Protein AF-A0A1B9QYM3-F1 (afdb_monomer_lite)

Structure (mmCIF, N/CA/C/O backbone):
data_AF-A0A1B9QYM3-F1
#
_entry.id   AF-A0A1B9QYM3-F1
#
loop_
_atom_site.group_PDB
_atom_site.id
_atom_site.type_symbol
_atom_site.label_atom_id
_atom_site.label_alt_id
_atom_site.label_comp_id
_atom_site.label_asym_id
_atom_site.label_entity_id
_atom_site.label_seq_id
_atom_site.pdbx_PDB_ins_code
_atom_site.Cartn_x
_atom_site.Cartn_y
_atom_site.Cartn_z
_atom_site.occupancy
_atom_site.B_iso_or_equiv
_atom_site.auth_seq_id
_atom_site.auth_comp_id
_atom_site.auth_asym_id
_atom_site.auth_atom_id
_atom_site.pdbx_PDB_model_num
ATOM 1 N N . ASN A 1 1 ? 9.997 -17.378 -24.697 1.00 56.56 1 ASN A N 1
ATOM 2 C CA . ASN A 1 1 ? 10.234 -16.380 -23.632 1.00 56.56 1 ASN A CA 1
ATOM 3 C C . ASN A 1 1 ? 8.993 -15.537 -23.417 1.00 56.56 1 ASN A C 1
ATOM 5 O O . ASN A 1 1 ? 8.704 -14.674 -24.238 1.00 56.56 1 ASN A O 1
ATOM 9 N N . SER A 1 2 ? 8.240 -15.803 -22.351 1.00 78.25 2 SER A N 1
ATOM 10 C CA . SER A 1 2 ? 7.175 -14.915 -21.879 1.00 78.25 2 SER A CA 1
ATOM 11 C C . SER A 1 2 ? 7.815 -13.698 -21.211 1.00 78.25 2 SER A C 1
ATOM 13 O O . SER A 1 2 ? 8.564 -13.845 -20.248 1.00 78.25 2 SER A O 1
ATOM 15 N N . LYS A 1 3 ? 7.577 -12.499 -21.748 1.00 87.38 3 LYS A N 1
ATOM 16 C CA . LYS A 1 3 ? 8.017 -11.253 -21.106 1.00 87.38 3 LYS A CA 1
ATOM 17 C C . LYS A 1 3 ? 7.201 -11.049 -19.829 1.00 87.38 3 LYS A C 1
ATOM 19 O O . LYS A 1 3 ? 5.976 -11.088 -19.892 1.00 87.38 3 LYS A O 1
ATOM 24 N N . VAL A 1 4 ? 7.877 -10.826 -18.707 1.00 90.12 4 VAL A N 1
ATOM 25 C CA . VAL A 1 4 ? 7.250 -10.484 -17.423 1.00 90.12 4 VAL A CA 1
ATOM 26 C C . VAL A 1 4 ? 7.340 -8.973 -17.244 1.00 90.12 4 VAL A C 1
ATOM 28 O O . VAL A 1 4 ? 8.385 -8.381 -17.512 1.00 90.12 4 VAL A O 1
ATOM 31 N N . PHE A 1 5 ? 6.233 -8.350 -16.852 1.00 91.94 5 PHE A N 1
ATOM 32 C CA . PHE A 1 5 ? 6.196 -6.938 -16.489 1.00 91.94 5 PHE A CA 1
ATOM 33 C C . PHE A 1 5 ? 6.431 -6.797 -14.982 1.00 91.94 5 PHE A C 1
ATOM 35 O O . PHE A 1 5 ? 5.821 -7.527 -14.204 1.00 91.94 5 PHE A O 1
ATOM 42 N N . THR A 1 6 ? 7.277 -5.847 -14.584 1.00 91.44 6 THR A N 1
ATOM 43 C CA . THR A 1 6 ? 7.573 -5.539 -13.178 1.00 91.44 6 THR A CA 1
ATOM 44 C C . THR A 1 6 ? 7.253 -4.071 -12.928 1.00 91.44 6 THR A C 1
ATOM 46 O O . THR A 1 6 ? 7.836 -3.205 -13.581 1.00 91.44 6 THR A O 1
ATOM 49 N N . SER A 1 7 ? 6.325 -3.789 -12.012 1.00 91.69 7 SER A N 1
ATOM 50 C CA . SER A 1 7 ? 5.982 -2.426 -11.595 1.00 91.69 7 SER A CA 1
ATOM 51 C C . SER A 1 7 ? 6.864 -1.949 -10.439 1.00 91.69 7 SER A C 1
ATOM 53 O O . SER A 1 7 ? 7.540 -2.743 -9.783 1.00 91.69 7 SER A O 1
ATOM 55 N N . ASP A 1 8 ? 6.794 -0.650 -10.145 1.00 91.00 8 ASP A N 1
ATOM 56 C CA . ASP A 1 8 ? 7.190 -0.147 -8.831 1.00 91.00 8 ASP A CA 1
ATOM 57 C C . ASP A 1 8 ? 6.222 -0.678 -7.742 1.00 91.00 8 ASP A C 1
ATOM 59 O O . ASP A 1 8 ? 5.078 -1.033 -8.055 1.00 91.00 8 ASP A O 1
ATOM 63 N N . PRO A 1 9 ? 6.663 -0.779 -6.477 1.00 91.56 9 PRO A N 1
ATOM 64 C CA . PRO A 1 9 ? 5.798 -1.101 -5.348 1.00 91.56 9 PRO A CA 1
ATOM 65 C C . PRO A 1 9 ? 4.942 0.101 -4.921 1.00 91.56 9 PRO A C 1
ATOM 67 O O . PRO A 1 9 ? 5.372 1.255 -4.991 1.00 91.56 9 PRO A O 1
ATOM 70 N N . TYR A 1 10 ? 3.738 -0.193 -4.432 1.00 92.69 10 TYR A N 1
ATOM 71 C CA . TYR A 1 10 ? 2.742 0.786 -3.997 1.00 92.69 10 TYR A CA 1
ATOM 72 C C . TYR A 1 10 ? 2.247 0.449 -2.592 1.00 92.69 10 TYR A C 1
ATOM 74 O O . TYR A 1 10 ? 2.157 -0.723 -2.228 1.00 92.69 10 TYR A O 1
ATOM 82 N N . ILE A 1 11 ? 1.913 1.483 -1.827 1.00 92.19 11 ILE A N 1
ATOM 83 C CA . ILE A 1 11 ? 1.251 1.388 -0.529 1.00 92.19 11 ILE A CA 1
ATOM 84 C C . ILE A 1 11 ? -0.237 1.642 -0.755 1.00 92.19 11 ILE A C 1
ATOM 86 O O . ILE A 1 11 ? -0.597 2.614 -1.415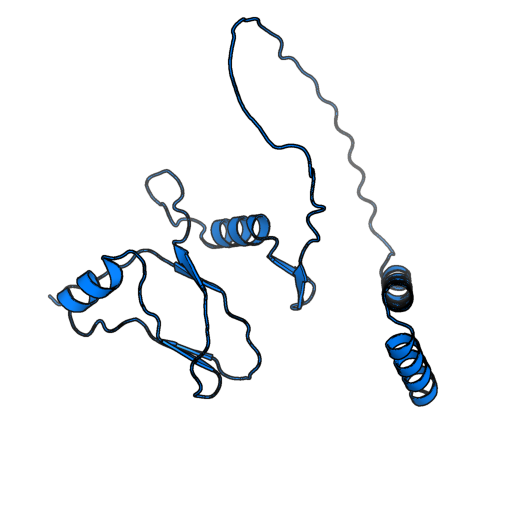 1.00 92.19 11 ILE A O 1
ATOM 90 N N . LEU A 1 12 ? -1.088 0.769 -0.218 1.00 93.00 12 LEU A N 1
ATOM 91 C CA . LEU A 1 12 ? -2.542 0.913 -0.248 1.00 93.00 12 LEU A CA 1
ATOM 92 C C . LEU A 1 12 ? -3.027 1.219 1.166 1.00 93.00 12 LEU A C 1
ATOM 94 O O . LEU A 1 12 ? -2.814 0.412 2.069 1.00 93.00 12 LEU A O 1
ATOM 98 N N . ASN A 1 13 ? -3.685 2.361 1.352 1.00 90.44 13 ASN A N 1
ATOM 99 C CA . ASN A 1 13 ? -4.320 2.711 2.617 1.00 90.44 13 ASN A CA 1
ATOM 100 C C . ASN A 1 13 ? -5.830 2.503 2.472 1.00 90.44 13 ASN A C 1
ATOM 102 O O . ASN A 1 13 ? -6.476 3.109 1.615 1.00 90.44 13 ASN A O 1
ATOM 106 N N . LEU A 1 14 ? -6.395 1.648 3.314 1.00 90.88 14 LEU A N 1
ATOM 107 C CA . LEU A 1 14 ? -7.826 1.375 3.358 1.00 90.88 14 LEU A CA 1
ATOM 108 C C . LEU A 1 14 ? -8.267 1.149 4.803 1.00 90.88 14 LEU A C 1
ATOM 110 O O . LEU A 1 14 ? -7.460 0.786 5.659 1.00 90.88 14 LEU A O 1
ATOM 114 N N . VAL A 1 15 ? -9.552 1.355 5.065 1.00 86.50 15 VAL A N 1
ATOM 115 C CA . VAL A 1 15 ? -10.156 1.047 6.363 1.00 86.50 15 VAL A CA 1
ATOM 116 C C . VAL A 1 15 ? -10.798 -0.326 6.265 1.00 86.50 15 VAL A C 1
ATOM 118 O O . VAL A 1 15 ? -11.693 -0.529 5.449 1.00 86.50 15 VAL A O 1
ATOM 121 N N . VAL A 1 16 ? -10.329 -1.256 7.095 1.00 86.44 16 VAL A N 1
ATOM 122 C CA . VAL A 1 16 ? -10.860 -2.619 7.168 1.00 86.44 16 VAL A CA 1
ATOM 123 C C . VAL A 1 16 ? -11.979 -2.662 8.196 1.00 86.44 16 VAL A C 1
ATOM 125 O O . VAL A 1 16 ? -11.763 -2.309 9.353 1.00 86.44 16 VAL A O 1
ATOM 128 N N . SER A 1 17 ? -13.168 -3.092 7.785 1.00 86.00 17 SER A N 1
ATOM 129 C CA . SER A 1 17 ? -14.332 -3.228 8.677 1.00 86.00 17 SER A CA 1
ATOM 130 C C . SER A 1 17 ? -14.925 -4.637 8.723 1.00 86.00 17 SER A C 1
ATOM 132 O O . SER A 1 17 ? -15.878 -4.870 9.462 1.00 86.00 17 SER A O 1
ATOM 134 N N . GLY A 1 18 ? -14.377 -5.553 7.931 1.00 85.50 18 GLY A N 1
ATOM 135 C CA . GLY A 1 18 ? -14.914 -6.886 7.682 1.00 85.50 18 GLY A CA 1
ATOM 136 C C . GLY A 1 18 ? -13.869 -7.965 7.892 1.00 85.50 18 GLY A C 1
ATOM 137 O O . GLY A 1 18 ? -12.801 -7.708 8.450 1.00 85.50 18 GLY A O 1
ATOM 138 N N . GLU A 1 19 ? -14.186 -9.176 7.451 1.00 88.69 19 GLU A N 1
ATOM 139 C CA . GLU A 1 19 ? -13.367 -10.354 7.743 1.00 88.69 19 GLU A CA 1
ATOM 140 C C . GLU A 1 19 ? -12.400 -10.673 6.604 1.00 88.69 19 GLU A C 1
ATOM 142 O O . GLU A 1 19 ? -11.230 -10.970 6.853 1.00 88.69 19 GLU A O 1
ATOM 147 N N . GLU A 1 20 ? -12.859 -10.582 5.354 1.00 93.38 20 GLU A N 1
ATOM 148 C CA . GLU A 1 20 ? -12.072 -10.982 4.193 1.00 93.38 20 GLU A CA 1
ATOM 149 C C . GLU A 1 20 ? -11.787 -9.799 3.269 1.00 93.38 20 GLU A C 1
ATOM 151 O O . GLU A 1 20 ? -12.698 -9.139 2.770 1.00 93.38 20 GLU A O 1
ATOM 156 N N . ILE A 1 21 ? -10.504 -9.575 2.970 1.00 94.19 21 ILE A N 1
ATOM 157 C CA . ILE A 1 21 ? -10.064 -8.612 1.959 1.00 94.19 21 ILE A CA 1
ATOM 158 C C . ILE A 1 21 ? -9.448 -9.360 0.787 1.00 94.19 21 ILE A C 1
ATOM 160 O O . ILE A 1 21 ? -8.470 -10.091 0.931 1.00 94.19 21 ILE A O 1
ATOM 164 N N . ASN A 1 22 ? -9.974 -9.085 -0.400 1.00 94.62 22 ASN A N 1
ATOM 165 C CA . ASN A 1 22 ? -9.443 -9.557 -1.666 1.00 94.62 22 ASN A CA 1
ATOM 166 C C . ASN A 1 22 ? -8.801 -8.389 -2.423 1.00 94.62 22 ASN A C 1
ATOM 168 O O . ASN A 1 22 ? -9.459 -7.397 -2.744 1.00 94.62 22 ASN A O 1
ATOM 172 N N . ILE A 1 23 ? -7.509 -8.526 -2.728 1.00 94.88 23 ILE A N 1
ATOM 173 C CA . ILE A 1 23 ? -6.722 -7.535 -3.467 1.00 94.88 23 ILE A CA 1
ATOM 174 C C . ILE A 1 23 ? -6.324 -8.141 -4.807 1.00 94.88 23 ILE A C 1
ATOM 176 O O . ILE A 1 23 ? -5.575 -9.115 -4.866 1.00 94.88 23 ILE A O 1
ATOM 180 N N . ASN A 1 24 ? -6.799 -7.541 -5.895 1.00 93.12 24 ASN A N 1
ATOM 181 C CA . ASN A 1 24 ? -6.460 -7.949 -7.251 1.00 93.12 24 ASN A CA 1
ATOM 182 C C . ASN A 1 24 ? -5.703 -6.845 -7.990 1.00 93.12 24 ASN A C 1
ATOM 184 O O . ASN A 1 24 ? -6.001 -5.653 -7.867 1.00 93.12 24 ASN A O 1
ATOM 188 N N . HIS A 1 25 ? -4.740 -7.264 -8.811 1.00 90.88 25 HIS A N 1
ATOM 189 C CA . HIS A 1 25 ? -3.978 -6.360 -9.662 1.00 90.88 25 HIS A CA 1
ATOM 190 C C . HIS A 1 25 ? -4.881 -5.665 -10.710 1.00 90.88 25 HIS A C 1
ATOM 192 O O . HIS A 1 25 ? -5.925 -6.210 -11.101 1.00 90.88 25 HIS A O 1
ATOM 198 N N . PRO A 1 26 ? -4.478 -4.487 -11.225 1.00 92.25 26 PRO A N 1
ATOM 199 C CA . PRO A 1 26 ? -5.141 -3.852 -12.363 1.00 92.25 26 PRO A CA 1
ATOM 200 C C . PRO A 1 26 ? -5.172 -4.772 -13.586 1.00 92.25 26 PRO A C 1
ATOM 202 O O . PRO A 1 26 ? -4.377 -5.702 -13.695 1.00 92.25 26 PRO A O 1
ATOM 205 N N . VAL A 1 27 ? -6.053 -4.513 -14.554 1.00 90.50 27 VAL A N 1
ATOM 206 C CA . VAL A 1 27 ? -6.142 -5.346 -15.767 1.00 90.50 27 VAL A CA 1
ATOM 207 C C . VAL A 1 27 ? -4.784 -5.400 -16.487 1.00 90.50 27 VAL A C 1
ATOM 209 O O . VAL A 1 27 ? -4.318 -4.400 -17.023 1.00 90.50 27 VAL A O 1
ATOM 212 N N . ALA A 1 28 ? -4.159 -6.580 -16.470 1.00 91.31 28 ALA A N 1
ATOM 213 C CA . ALA A 1 28 ? -2.796 -6.814 -16.942 1.00 91.31 28 ALA A CA 1
ATOM 214 C C . ALA A 1 28 ? -2.676 -8.206 -17.593 1.00 91.31 28 ALA A C 1
ATOM 216 O O . ALA A 1 28 ? -1.849 -9.026 -17.201 1.00 91.31 28 ALA A O 1
ATOM 217 N N . ARG A 1 29 ? -3.538 -8.515 -18.572 1.00 90.62 29 ARG A N 1
ATOM 218 C CA . ARG A 1 29 ? -3.566 -9.834 -19.244 1.00 90.62 29 ARG A CA 1
ATOM 219 C C . ARG A 1 29 ? -2.454 -9.989 -20.279 1.00 90.62 29 ARG A C 1
ATOM 221 O O . ARG A 1 29 ? -2.197 -11.086 -20.768 1.00 90.62 29 ARG A O 1
ATOM 228 N N . SER A 1 30 ? -1.804 -8.885 -20.632 1.00 92.50 30 SER A N 1
ATOM 229 C CA . SER A 1 30 ? -0.646 -8.842 -21.515 1.00 92.50 30 SER A CA 1
ATOM 230 C C . SER A 1 30 ? 0.374 -7.828 -21.008 1.00 92.50 30 SER A C 1
ATOM 232 O O . SER A 1 30 ? 0.051 -6.938 -20.222 1.00 92.50 30 SER A O 1
ATOM 234 N N . PHE A 1 31 ? 1.605 -7.918 -21.513 1.00 92.25 31 PHE A N 1
ATOM 235 C CA . PHE A 1 31 ? 2.653 -6.943 -21.208 1.00 92.25 31 PHE A CA 1
ATOM 236 C C . PHE A 1 31 ? 2.236 -5.507 -21.568 1.00 92.25 31 PHE A C 1
ATOM 238 O O . PHE A 1 31 ? 2.493 -4.588 -20.801 1.00 92.25 31 PHE A O 1
ATOM 245 N N . GLN A 1 32 ? 1.560 -5.313 -22.708 1.00 92.88 32 GLN A N 1
ATOM 246 C CA . GLN A 1 32 ? 1.099 -3.989 -23.145 1.00 92.88 32 GLN A CA 1
ATOM 247 C C . GLN A 1 32 ? -0.019 -3.438 -22.252 1.00 92.88 32 GLN A C 1
ATOM 249 O O . GLN A 1 32 ? -0.056 -2.239 -21.987 1.00 92.88 32 GLN A O 1
ATOM 254 N N . GLU A 1 33 ? -0.924 -4.302 -21.780 1.00 93.38 33 GLU A N 1
ATOM 255 C CA . GLU A 1 33 ? -1.956 -3.901 -20.818 1.00 93.38 33 GLU A CA 1
ATOM 256 C C . GLU A 1 33 ? -1.346 -3.526 -19.472 1.00 93.38 33 GLU A C 1
ATOM 258 O O . GLU A 1 33 ? -1.702 -2.485 -18.928 1.00 93.38 33 GLU A O 1
ATOM 263 N N . ALA A 1 34 ? -0.394 -4.321 -18.978 1.00 93.44 34 ALA A N 1
ATOM 264 C CA . ALA A 1 34 ? 0.334 -4.009 -17.757 1.00 93.44 34 ALA A CA 1
ATOM 265 C C . ALA A 1 34 ? 1.054 -2.659 -17.895 1.00 93.44 34 ALA A C 1
ATOM 267 O O . ALA A 1 34 ? 0.828 -1.748 -17.106 1.00 93.44 34 ALA A O 1
ATOM 268 N N . GLU A 1 35 ? 1.825 -2.465 -18.965 1.00 93.69 35 GLU A N 1
ATOM 269 C CA . GLU A 1 35 ? 2.509 -1.197 -19.211 1.00 93.69 35 GLU A CA 1
ATOM 270 C C . GLU A 1 35 ? 1.528 -0.018 -19.224 1.00 93.69 35 GLU A C 1
ATOM 272 O O . GLU A 1 35 ? 1.780 0.996 -18.581 1.00 93.69 35 GLU A O 1
ATOM 277 N N . LYS A 1 36 ? 0.372 -0.158 -19.886 1.00 93.75 36 LYS A N 1
ATOM 278 C CA . LYS A 1 36 ? -0.667 0.878 -19.901 1.00 93.75 36 LYS A CA 1
ATOM 279 C C . LYS A 1 36 ? -1.259 1.134 -18.511 1.00 93.75 36 LYS A C 1
ATOM 281 O O . LYS A 1 36 ? -1.470 2.295 -18.171 1.00 93.75 36 LYS A O 1
ATOM 286 N N . ALA A 1 37 ? -1.529 0.087 -17.733 1.00 93.69 37 ALA A N 1
ATOM 287 C CA . ALA A 1 37 ? -2.141 0.187 -16.410 1.00 93.69 37 ALA A CA 1
ATOM 288 C C . ALA A 1 37 ? -1.236 0.887 -15.386 1.00 93.69 37 ALA A C 1
ATOM 290 O O . ALA A 1 37 ? -1.738 1.582 -14.510 1.00 93.69 37 ALA A O 1
ATOM 291 N N . PHE A 1 38 ? 0.084 0.733 -15.513 1.00 94.31 38 PHE A N 1
ATOM 292 C CA . PHE A 1 38 ? 1.059 1.333 -14.599 1.00 94.31 38 PHE A CA 1
ATOM 293 C C . PHE A 1 38 ? 1.687 2.633 -15.136 1.00 94.31 38 PHE A C 1
ATOM 295 O O . PHE A 1 38 ? 2.337 3.351 -14.380 1.00 94.31 38 PHE A O 1
ATOM 302 N N . ARG A 1 39 ? 1.472 2.989 -16.414 1.00 91.06 39 ARG A N 1
ATOM 303 C CA . ARG A 1 39 ? 2.055 4.189 -17.051 1.00 91.06 39 ARG A CA 1
ATOM 304 C C . ARG A 1 39 ? 1.663 5.502 -16.374 1.00 91.06 39 ARG A C 1
ATOM 306 O O . ARG A 1 39 ? 2.473 6.423 -16.366 1.00 91.06 39 ARG A O 1
ATOM 313 N N . SER A 1 40 ? 0.441 5.611 -15.851 1.00 87.00 40 SER A N 1
ATOM 314 C CA . SER A 1 40 ? -0.030 6.828 -15.172 1.00 87.00 40 SER A CA 1
ATOM 315 C C . SER A 1 40 ? 0.600 7.030 -13.792 1.00 87.00 40 SER A C 1
ATOM 317 O O . SER A 1 40 ? 0.452 8.104 -13.225 1.00 87.00 40 SER A O 1
ATOM 319 N N . GLY A 1 41 ? 1.265 6.013 -13.232 1.00 87.06 41 GLY A N 1
ATOM 320 C CA . GLY A 1 41 ? 1.661 6.007 -11.823 1.00 87.06 41 GLY A CA 1
ATOM 321 C C . GLY A 1 41 ? 0.491 5.771 -10.863 1.00 87.06 41 GLY A C 1
ATOM 322 O O . GLY A 1 41 ? 0.719 5.665 -9.663 1.00 87.06 41 GLY A O 1
ATOM 323 N N . GLU A 1 42 ? -0.732 5.619 -11.383 1.00 90.25 42 GLU A N 1
ATOM 324 C CA . GLU A 1 42 ? -1.954 5.413 -10.607 1.00 90.25 42 GLU A CA 1
ATOM 325 C C . GLU A 1 42 ? -2.663 4.100 -10.995 1.00 90.25 42 GLU A C 1
ATOM 327 O O . GLU A 1 42 ? -3.742 4.124 -11.601 1.00 90.25 42 GLU A O 1
ATOM 332 N N . PRO A 1 43 ? -2.055 2.931 -10.710 1.00 93.94 43 PRO A N 1
ATOM 333 C CA . PRO A 1 43 ? -2.665 1.642 -11.021 1.00 93.94 43 PRO A CA 1
ATOM 334 C C . PRO A 1 43 ? -4.028 1.478 -10.344 1.00 93.94 43 PRO A C 1
ATOM 336 O O . PRO A 1 43 ? -4.166 1.699 -9.152 1.00 93.94 43 PRO A O 1
ATOM 339 N N . GLN A 1 44 ? -5.034 1.045 -11.102 1.00 93.19 44 GLN A N 1
ATOM 340 C CA . GLN A 1 44 ? -6.386 0.833 -10.580 1.00 93.19 44 GLN A CA 1
ATOM 341 C C . GLN A 1 44 ? -6.511 -0.572 -9.987 1.00 93.19 44 GLN A C 1
ATOM 343 O O . GLN A 1 44 ? -6.866 -1.529 -10.685 1.00 93.19 44 GLN A O 1
ATOM 348 N N . TRP A 1 45 ? -6.165 -0.705 -8.710 1.00 94.56 45 TRP A N 1
ATOM 349 C CA . TRP A 1 45 ? -6.343 -1.938 -7.954 1.00 94.56 45 TRP A CA 1
ATOM 350 C C . TRP A 1 45 ? -7.824 -2.242 -7.743 1.00 94.56 45 TRP A C 1
ATOM 352 O O . TRP A 1 45 ? -8.652 -1.341 -7.598 1.00 94.56 45 TRP A O 1
ATOM 362 N N . LYS A 1 46 ? -8.151 -3.534 -7.726 1.00 93.56 46 LYS A N 1
ATOM 363 C CA . LYS A 1 46 ? -9.502 -4.024 -7.455 1.00 93.56 46 LYS A CA 1
ATOM 364 C C . LYS A 1 46 ? -9.531 -4.579 -6.042 1.00 93.56 46 LYS A C 1
ATOM 366 O O . LYS A 1 46 ? -9.022 -5.678 -5.812 1.00 93.56 46 LYS A O 1
ATOM 371 N N . LEU A 1 47 ? -10.064 -3.786 -5.121 1.00 94.06 47 LEU A N 1
ATOM 372 C CA . LEU A 1 47 ? -10.163 -4.127 -3.709 1.00 94.06 47 LEU A CA 1
ATOM 373 C C . LEU A 1 47 ? -11.617 -4.400 -3.371 1.00 94.06 47 LEU A C 1
ATOM 375 O O . LEU A 1 47 ? -12.470 -3.531 -3.539 1.00 94.06 47 LEU A O 1
ATOM 379 N N . THR A 1 48 ? -11.869 -5.599 -2.864 1.00 93.56 48 THR A N 1
ATOM 380 C CA . THR A 1 48 ? -13.187 -5.992 -2.376 1.00 93.56 48 THR A CA 1
ATOM 381 C C . THR A 1 48 ? -13.065 -6.526 -0.961 1.00 93.56 48 THR A C 1
ATOM 383 O O . THR A 1 48 ? -12.186 -7.348 -0.703 1.00 93.56 48 THR A O 1
ATOM 386 N N . GLN A 1 49 ? -13.960 -6.110 -0.074 1.00 94.12 49 GLN A N 1
ATOM 387 C CA . GLN A 1 49 ? -14.094 -6.644 1.274 1.00 94.12 49 GLN A CA 1
ATOM 388 C C . GLN A 1 49 ? -15.442 -7.343 1.394 1.00 94.12 49 GLN A C 1
ATOM 390 O O . GLN A 1 49 ? -16.471 -6.753 1.067 1.00 94.12 49 GLN A O 1
ATOM 395 N N . ASP A 1 50 ? -15.428 -8.616 1.783 1.00 92.31 50 ASP A N 1
ATOM 396 C CA . ASP A 1 50 ? -16.627 -9.463 1.870 1.00 92.31 50 ASP A CA 1
ATOM 397 C C . ASP A 1 50 ? -17.481 -9.434 0.575 1.00 92.31 50 ASP A C 1
ATOM 399 O O . ASP A 1 50 ? -18.710 -9.513 0.590 1.00 92.31 50 ASP A O 1
ATOM 403 N N . GLY A 1 51 ? -16.818 -9.267 -0.579 1.00 89.56 51 GLY A N 1
ATOM 404 C CA . GLY A 1 51 ? -17.441 -9.161 -1.904 1.00 89.56 51 GLY A CA 1
ATOM 405 C C . GLY A 1 51 ? -17.935 -7.765 -2.315 1.00 89.56 51 GLY A C 1
ATOM 406 O O . GLY A 1 51 ? -18.406 -7.616 -3.442 1.00 89.56 51 GLY A O 1
ATOM 407 N N . MET A 1 52 ? -17.812 -6.744 -1.461 1.00 89.44 52 MET A N 1
ATOM 408 C CA . MET A 1 52 ? -18.167 -5.351 -1.766 1.00 89.44 52 MET A CA 1
ATOM 409 C C . MET A 1 52 ? -16.932 -4.513 -2.101 1.00 89.44 52 MET A C 1
ATOM 411 O O . MET A 1 52 ? -15.896 -4.659 -1.459 1.00 89.44 52 MET A O 1
ATOM 415 N N . ASP A 1 53 ? -17.039 -3.608 -3.075 1.00 90.38 53 ASP A N 1
ATOM 416 C CA . ASP A 1 53 ? -15.947 -2.694 -3.425 1.00 90.38 53 ASP A CA 1
ATOM 417 C C . ASP A 1 53 ? -15.608 -1.758 -2.252 1.00 90.38 53 ASP A C 1
ATOM 419 O O . ASP A 1 53 ? -16.497 -1.174 -1.626 1.00 90.38 53 ASP A O 1
ATOM 423 N N . VAL A 1 54 ? -14.312 -1.591 -1.975 1.00 91.88 54 VAL A N 1
ATOM 424 C CA . VAL A 1 54 ? -13.814 -0.730 -0.893 1.00 91.88 54 VAL A CA 1
ATOM 425 C C . VAL A 1 54 ? -13.031 0.448 -1.453 1.00 91.88 54 VAL A C 1
ATOM 427 O O . VAL A 1 54 ? -12.212 0.308 -2.362 1.00 91.88 54 VAL A O 1
ATOM 430 N N . ASN A 1 55 ? -13.265 1.622 -0.866 1.00 91.94 55 ASN A N 1
ATOM 431 C CA . ASN A 1 55 ? -12.468 2.809 -1.145 1.00 91.94 55 ASN A CA 1
ATOM 432 C C . ASN A 1 55 ? -11.072 2.666 -0.542 1.00 91.94 55 ASN A C 1
ATOM 434 O O . ASN A 1 55 ? -10.914 2.301 0.622 1.00 91.94 55 ASN A O 1
ATOM 438 N N . TYR A 1 56 ? -10.067 3.038 -1.322 1.00 93.50 56 TYR A N 1
ATOM 439 C CA . TYR A 1 56 ? -8.682 3.067 -0.886 1.00 93.50 56 TYR A CA 1
ATOM 440 C C . TYR A 1 56 ? -7.995 4.318 -1.415 1.00 93.50 56 TYR A C 1
ATOM 442 O O . TYR A 1 56 ? -8.390 4.890 -2.433 1.00 93.50 56 TYR A O 1
ATOM 450 N N . THR A 1 57 ? -6.943 4.726 -0.722 1.00 92.81 57 THR A N 1
ATOM 451 C CA . THR A 1 57 ? -5.942 5.636 -1.269 1.00 92.81 57 THR A CA 1
ATOM 452 C C . THR A 1 57 ? -4.674 4.855 -1.552 1.00 92.81 57 THR A C 1
ATOM 454 O O . THR A 1 57 ? -4.449 3.772 -1.004 1.00 92.81 57 THR A O 1
ATOM 457 N N . GLN A 1 58 ? -3.845 5.386 -2.438 1.00 93.12 58 GLN A N 1
ATOM 458 C CA . GLN A 1 58 ? -2.587 4.754 -2.781 1.00 93.12 58 GLN A CA 1
ATOM 459 C C . GLN A 1 58 ? -1.475 5.776 -2.890 1.00 93.12 58 GLN A C 1
ATOM 461 O O . GLN A 1 58 ? -1.692 6.889 -3.363 1.00 93.12 58 GLN A O 1
ATOM 466 N N . ASP A 1 59 ? -0.279 5.341 -2.524 1.00 91.81 59 ASP A N 1
ATOM 467 C CA . ASP A 1 59 ? 0.930 6.138 -2.616 1.00 91.81 59 ASP A CA 1
ATOM 468 C C . ASP A 1 59 ? 2.064 5.278 -3.194 1.00 91.81 59 ASP A C 1
ATOM 470 O O . ASP A 1 59 ? 2.197 4.098 -2.845 1.00 91.81 59 ASP A O 1
ATOM 474 N N . PRO A 1 60 ? 2.893 5.812 -4.107 1.00 91.31 60 PRO A N 1
ATOM 475 C CA . PRO A 1 60 ? 4.074 5.097 -4.569 1.00 91.31 60 PRO A CA 1
ATOM 476 C C . PRO A 1 60 ? 5.059 4.930 -3.408 1.00 91.31 60 PRO A C 1
ATOM 478 O O . PRO A 1 60 ? 5.326 5.880 -2.668 1.00 91.31 60 PRO A O 1
ATOM 481 N N . LEU A 1 61 ? 5.645 3.738 -3.262 1.00 89.25 61 LEU A N 1
ATOM 482 C CA . LEU A 1 61 ? 6.625 3.510 -2.203 1.00 89.25 61 LEU A CA 1
ATOM 483 C C . LEU A 1 61 ? 7.875 4.382 -2.455 1.00 89.25 61 LEU A C 1
ATOM 485 O O . LEU A 1 61 ? 8.459 4.311 -3.547 1.00 89.25 61 LEU A O 1
ATOM 489 N N . PRO A 1 62 ? 8.336 5.173 -1.466 1.00 87.75 62 PRO A N 1
ATOM 490 C CA . PRO A 1 62 ? 9.525 5.999 -1.621 1.00 87.75 62 PRO A CA 1
ATOM 491 C C . PRO A 1 62 ? 10.760 5.165 -1.976 1.00 87.75 62 PRO A C 1
ATOM 493 O O . PRO A 1 62 ? 11.087 4.172 -1.323 1.00 87.75 62 PRO A O 1
ATOM 496 N N . LYS A 1 63 ? 11.484 5.590 -3.014 1.00 88.94 63 LYS A N 1
ATOM 497 C CA . LYS A 1 63 ? 12.719 4.932 -3.458 1.00 88.94 63 LYS A CA 1
ATOM 498 C C . LYS A 1 63 ? 13.892 5.440 -2.628 1.00 88.94 63 LYS A C 1
ATOM 500 O O . LYS A 1 63 ? 14.149 6.645 -2.584 1.00 88.94 63 LYS A O 1
ATOM 505 N N . LYS A 1 64 ? 14.661 4.535 -2.022 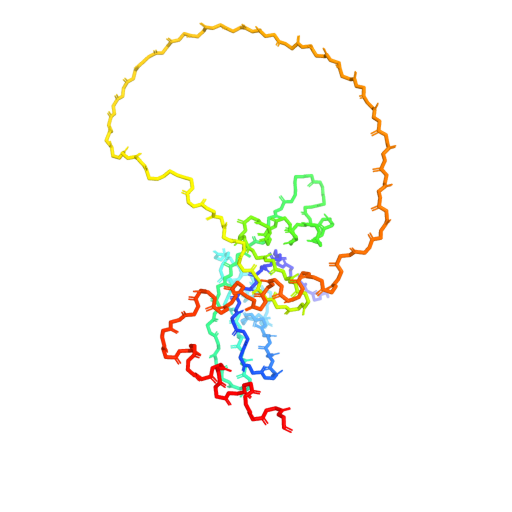1.00 86.06 64 LYS A N 1
ATOM 506 C CA . LYS A 1 64 ? 15.951 4.901 -1.424 1.00 86.06 64 LYS A CA 1
ATOM 507 C C . LYS A 1 64 ? 16.948 5.263 -2.524 1.00 86.06 64 LYS A C 1
ATOM 509 O O . LYS A 1 64 ? 16.935 4.697 -3.616 1.00 86.06 64 LYS A O 1
ATOM 514 N N . LYS A 1 65 ? 17.836 6.214 -2.233 1.00 84.44 65 LYS A N 1
ATOM 515 C CA . LYS A 1 65 ? 18.929 6.572 -3.147 1.00 84.44 65 LYS A CA 1
ATOM 516 C C . LYS A 1 65 ? 19.928 5.414 -3.236 1.00 84.44 65 LYS A C 1
ATOM 518 O O . LYS A 1 65 ? 20.304 4.851 -2.213 1.00 84.44 65 LYS A O 1
ATOM 523 N N . GLY A 1 66 ? 20.397 5.107 -4.445 1.00 85.50 66 GLY A N 1
ATOM 524 C CA . GLY A 1 66 ? 21.427 4.092 -4.692 1.00 85.50 66 GLY A CA 1
ATOM 525 C C . GLY A 1 66 ? 20.960 2.950 -5.596 1.00 85.50 66 GLY A C 1
ATOM 526 O O . GLY A 1 66 ? 19.903 3.025 -6.215 1.00 85.50 66 GLY A O 1
ATOM 527 N N . LEU A 1 67 ? 21.779 1.896 -5.685 1.00 87.19 67 LEU A N 1
ATOM 528 C CA . LEU A 1 67 ? 21.599 0.781 -6.628 1.00 87.19 67 LEU A CA 1
ATOM 529 C C . LEU A 1 67 ? 20.426 -0.156 -6.272 1.00 87.19 67 LEU A C 1
ATOM 531 O O . LEU A 1 67 ? 19.918 -0.854 -7.144 1.00 87.19 67 LEU A O 1
ATOM 535 N N . PHE A 1 68 ? 19.972 -0.149 -5.016 1.00 87.62 68 PHE A N 1
ATOM 536 C CA . PHE A 1 68 ? 18.885 -1.004 -4.528 1.00 87.62 68 PHE A CA 1
ATOM 537 C C . PHE A 1 68 ? 17.781 -0.160 -3.872 1.00 87.62 68 PHE A C 1
ATOM 539 O O . PHE A 1 68 ? 17.708 -0.081 -2.643 1.00 87.62 68 PHE A O 1
ATOM 546 N N . PRO A 1 69 ? 16.918 0.495 -4.671 1.00 86.44 69 PRO A N 1
ATOM 547 C CA . PRO A 1 69 ? 15.959 1.487 -4.174 1.00 86.44 69 PRO A CA 1
ATOM 548 C C . PRO A 1 69 ? 14.922 0.925 -3.196 1.00 86.44 69 PRO A C 1
ATOM 550 O O . PRO A 1 69 ? 14.363 1.678 -2.401 1.00 86.44 69 PRO A O 1
ATOM 553 N N . PHE A 1 70 ? 14.699 -0.388 -3.227 1.00 86.75 70 PHE A N 1
ATOM 554 C CA . PHE A 1 70 ? 13.736 -1.091 -2.380 1.00 86.75 70 PHE A CA 1
ATOM 555 C C . PHE A 1 70 ? 14.412 -1.991 -1.334 1.00 86.75 70 PHE A C 1
ATOM 557 O O . PHE A 1 70 ? 13.766 -2.847 -0.747 1.00 86.75 70 PHE A O 1
ATOM 564 N N . MET A 1 71 ? 15.716 -1.838 -1.079 1.00 87.81 71 MET A N 1
ATOM 565 C CA . MET A 1 71 ? 16.376 -2.613 -0.024 1.00 87.81 71 MET A CA 1
ATOM 566 C C . MET A 1 71 ? 15.903 -2.155 1.367 1.00 87.81 71 MET A C 1
ATOM 568 O O . MET A 1 71 ? 15.957 -0.964 1.702 1.00 87.81 71 MET A O 1
ATOM 572 N N . GLY A 1 72 ? 15.445 -3.105 2.187 1.00 86.56 72 GLY A N 1
ATOM 573 C CA . GLY A 1 72 ? 14.853 -2.836 3.501 1.00 86.56 72 GLY A CA 1
ATOM 574 C C . GLY A 1 72 ? 13.530 -2.080 3.388 1.00 86.56 72 GLY A C 1
ATOM 575 O O . GLY A 1 72 ? 13.423 -0.965 3.915 1.00 86.56 72 GLY A O 1
ATOM 576 N N . MET A 1 73 ? 12.571 -2.654 2.652 1.00 87.62 73 MET A N 1
ATOM 577 C CA . MET A 1 73 ? 11.223 -2.095 2.479 1.00 87.62 73 MET A CA 1
ATOM 578 C C . MET A 1 73 ? 10.515 -1.934 3.819 1.00 87.62 73 MET A C 1
ATOM 580 O O . MET A 1 73 ? 9.802 -0.962 4.004 1.00 87.62 73 MET A O 1
ATOM 584 N N . GLU A 1 74 ? 10.780 -2.822 4.771 1.00 87.44 74 GLU A N 1
ATOM 585 C CA . GLU A 1 74 ? 10.226 -2.811 6.124 1.00 87.44 74 GLU A CA 1
ATOM 586 C C . GLU A 1 74 ? 10.529 -1.480 6.816 1.00 87.44 74 GLU A C 1
ATOM 588 O O . GLU A 1 74 ? 9.635 -0.831 7.353 1.00 87.44 74 GLU A O 1
ATOM 593 N N . LYS A 1 75 ? 11.784 -1.017 6.718 1.00 89.38 75 LYS A N 1
ATOM 594 C CA . LYS A 1 75 ? 12.169 0.294 7.245 1.00 89.38 75 LYS A CA 1
ATOM 595 C C . LYS A 1 75 ? 11.488 1.431 6.483 1.00 89.38 75 LYS A C 1
ATOM 597 O O . LYS A 1 75 ? 11.025 2.369 7.110 1.00 89.38 75 LYS A O 1
ATOM 602 N N . THR A 1 76 ? 11.405 1.347 5.156 1.00 90.31 76 THR A N 1
ATOM 603 C CA . THR A 1 76 ? 10.737 2.383 4.349 1.00 90.31 76 THR A CA 1
ATOM 604 C C . THR A 1 76 ? 9.252 2.504 4.696 1.00 90.31 76 THR A C 1
ATOM 606 O O . THR A 1 76 ? 8.742 3.612 4.786 1.00 90.31 76 THR A O 1
ATOM 609 N N . ILE A 1 77 ? 8.567 1.378 4.906 1.00 89.88 77 ILE A N 1
ATOM 610 C CA . ILE A 1 77 ? 7.158 1.331 5.306 1.00 89.88 77 ILE A CA 1
ATOM 611 C C . ILE A 1 77 ? 6.999 1.890 6.722 1.00 89.88 77 ILE A C 1
ATOM 613 O O . ILE A 1 77 ? 6.079 2.658 6.965 1.00 89.88 77 ILE A O 1
ATOM 617 N N . SER A 1 78 ? 7.914 1.564 7.641 1.00 88.69 78 SER A N 1
ATOM 618 C CA . SER A 1 78 ? 7.915 2.138 8.991 1.00 88.69 78 SER A CA 1
ATOM 619 C C . SER A 1 78 ? 8.095 3.656 8.969 1.00 88.69 78 SER A C 1
ATOM 621 O O . SER A 1 78 ? 7.318 4.357 9.604 1.00 88.69 78 SER A O 1
ATOM 623 N N . ASP A 1 79 ? 9.081 4.158 8.218 1.00 89.75 79 ASP A N 1
ATOM 624 C CA . ASP A 1 79 ? 9.350 5.595 8.088 1.00 89.75 79 ASP A CA 1
ATOM 625 C C . ASP A 1 79 ? 8.147 6.311 7.427 1.00 89.75 79 ASP A C 1
ATOM 627 O O . ASP A 1 79 ? 7.760 7.399 7.842 1.00 89.75 79 ASP A O 1
ATOM 631 N N . TYR A 1 80 ? 7.515 5.681 6.425 1.00 90.62 80 TYR A N 1
ATOM 632 C CA . TYR A 1 80 ? 6.293 6.182 5.787 1.00 90.62 80 TYR A CA 1
ATOM 633 C C . TYR A 1 80 ? 5.111 6.243 6.766 1.00 90.62 80 TYR A C 1
ATOM 635 O O . TYR A 1 80 ? 4.397 7.242 6.812 1.00 90.62 80 TYR A O 1
ATOM 643 N N . ASN A 1 81 ? 4.907 5.191 7.561 1.00 89.94 81 ASN A N 1
ATOM 644 C CA . ASN A 1 81 ? 3.840 5.150 8.554 1.00 89.94 81 ASN A CA 1
ATOM 645 C C . ASN A 1 81 ? 4.053 6.223 9.631 1.00 89.94 81 ASN A C 1
ATOM 647 O O . ASN A 1 81 ? 3.111 6.934 9.965 1.00 89.94 81 ASN A O 1
ATOM 651 N N . GLU A 1 82 ? 5.286 6.394 10.115 1.00 89.38 82 GLU A N 1
ATOM 652 C CA . GLU A 1 82 ? 5.648 7.422 11.098 1.00 89.38 82 GLU A CA 1
ATOM 653 C C . GLU A 1 82 ? 5.387 8.842 10.568 1.00 89.38 82 GLU A C 1
ATOM 655 O O . GLU A 1 82 ? 4.752 9.642 11.255 1.00 89.38 82 GLU A O 1
ATOM 660 N N . ASP A 1 83 ? 5.783 9.133 9.322 1.00 88.38 83 ASP A N 1
ATOM 661 C CA . ASP A 1 83 ? 5.520 10.419 8.652 1.00 88.38 83 ASP A CA 1
ATOM 662 C C . ASP A 1 83 ? 4.016 10.714 8.517 1.00 88.38 83 ASP A C 1
ATOM 664 O O . ASP A 1 83 ? 3.569 11.851 8.676 1.00 88.38 83 ASP A O 1
ATOM 668 N N . LYS A 1 84 ? 3.209 9.672 8.285 1.00 86.75 84 LYS A N 1
ATOM 669 C CA . LYS A 1 84 ? 1.745 9.762 8.192 1.00 86.75 84 LYS A CA 1
ATOM 670 C C . LYS A 1 84 ? 1.033 9.700 9.546 1.00 86.75 84 LYS A C 1
ATOM 672 O O . LYS A 1 84 ? -0.194 9.765 9.578 1.00 86.75 84 LYS A O 1
ATOM 677 N N . GLY A 1 85 ? 1.768 9.581 10.651 1.00 85.31 85 GLY A N 1
ATOM 678 C CA . GLY A 1 85 ? 1.194 9.469 11.991 1.00 85.31 85 GLY A CA 1
ATOM 679 C C . GLY A 1 85 ? 0.476 8.139 12.263 1.00 85.31 85 GLY A C 1
ATOM 680 O O . GLY A 1 85 ? -0.345 8.061 13.179 1.00 85.31 85 GLY A O 1
ATOM 681 N N . ILE A 1 86 ? 0.760 7.110 11.463 1.00 84.75 86 ILE A N 1
ATOM 682 C CA . ILE A 1 86 ? 0.186 5.767 11.543 1.00 84.75 86 ILE A CA 1
ATOM 683 C C . ILE A 1 86 ? 1.016 4.957 12.542 1.00 84.75 86 ILE A C 1
ATOM 685 O O . ILE A 1 86 ? 2.106 4.481 12.224 1.00 84.75 86 ILE A O 1
ATOM 689 N N . PHE A 1 87 ? 0.483 4.755 13.745 1.00 83.56 87 PHE A N 1
ATOM 690 C CA . PHE A 1 87 ? 1.097 3.902 14.761 1.00 83.56 87 PHE A CA 1
ATOM 691 C C . PHE A 1 87 ? 0.134 2.795 15.165 1.00 83.56 87 PHE A C 1
ATOM 693 O O . PHE A 1 87 ? -1.073 3.012 15.223 1.00 83.56 87 PHE A O 1
ATOM 700 N N . PHE A 1 88 ? 0.665 1.613 15.462 1.00 81.62 88 PHE A N 1
ATOM 701 C CA . PHE A 1 88 ? -0.121 0.492 15.963 1.00 81.62 88 PHE A CA 1
ATOM 702 C C . PHE A 1 88 ? 0.372 0.129 17.361 1.00 81.62 88 PHE A C 1
ATOM 704 O O . PHE A 1 88 ? 1.530 -0.254 17.523 1.00 81.62 88 PHE A O 1
ATOM 711 N N . VAL A 1 89 ? -0.503 0.241 18.360 1.00 78.88 89 VAL A N 1
ATOM 712 C CA . VAL A 1 89 ? -0.256 -0.241 19.726 1.00 78.88 89 VAL A CA 1
ATOM 713 C C . VAL A 1 89 ? -1.205 -1.406 19.961 1.00 78.88 89 VAL A C 1
ATOM 715 O O . VAL A 1 89 ? -2.412 -1.259 19.790 1.00 78.88 89 VAL A O 1
ATOM 718 N N . ASP A 1 90 ? -0.654 -2.583 20.261 1.00 76.56 90 ASP A N 1
ATOM 719 C CA . ASP A 1 90 ? -1.416 -3.825 20.465 1.00 76.56 90 ASP A CA 1
ATOM 720 C C . ASP A 1 90 ? -2.387 -4.166 19.314 1.00 76.56 90 ASP A C 1
ATOM 722 O O . ASP A 1 90 ? -3.477 -4.694 19.517 1.00 76.56 90 ASP A O 1
ATOM 726 N N . GLY A 1 91 ? -1.990 -3.850 18.075 1.00 72.69 91 GLY A N 1
ATOM 727 C CA . GLY A 1 91 ? -2.795 -4.102 16.873 1.00 72.69 91 GLY A CA 1
ATOM 728 C C . GLY A 1 91 ? -3.901 -3.075 16.610 1.00 72.69 91 GLY A C 1
ATOM 729 O O . GLY A 1 91 ? -4.621 -3.206 15.623 1.00 72.69 91 GLY A O 1
ATOM 730 N N . VAL A 1 92 ? -4.018 -2.034 17.438 1.00 71.69 92 VAL A N 1
ATOM 731 C CA . VAL A 1 92 ? -4.984 -0.943 17.263 1.00 71.69 92 VAL A CA 1
ATOM 732 C C . VAL A 1 92 ? -4.285 0.274 16.663 1.00 71.69 92 VAL A C 1
ATOM 734 O O . VAL A 1 92 ? -3.244 0.705 17.160 1.00 71.69 92 VAL A O 1
ATOM 737 N N . LEU A 1 93 ? -4.866 0.839 15.598 1.00 76.44 93 LEU A N 1
ATOM 738 C CA . LEU A 1 93 ? -4.397 2.089 15.003 1.00 76.44 93 LEU A CA 1
ATOM 739 C C . LEU A 1 93 ? -4.551 3.228 16.022 1.00 76.44 93 LEU A C 1
ATOM 741 O O . LEU A 1 93 ? -5.661 3.614 16.388 1.00 76.44 93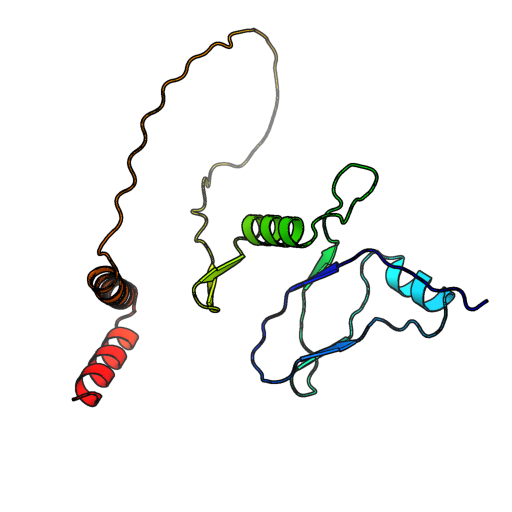 LEU A O 1
ATOM 745 N N . THR A 1 94 ? -3.429 3.774 16.466 1.00 70.12 94 THR A N 1
ATOM 746 C CA . THR A 1 94 ? -3.350 4.982 17.277 1.00 70.12 94 THR A CA 1
ATOM 747 C C . THR A 1 94 ? -2.839 6.106 16.394 1.00 70.12 94 THR A C 1
ATOM 749 O O . THR A 1 94 ? -1.678 6.103 15.986 1.00 70.12 94 THR A O 1
ATOM 752 N N . GLU A 1 95 ? -3.689 7.088 16.113 1.00 62.03 95 GLU A N 1
ATOM 753 C CA . GLU A 1 95 ? -3.214 8.353 15.566 1.00 62.03 95 GLU A CA 1
ATOM 754 C C . GLU A 1 95 ? -2.349 9.012 16.641 1.00 62.03 95 GLU A C 1
ATOM 756 O O . GLU A 1 95 ? -2.834 9.359 17.727 1.00 62.03 95 GLU A O 1
ATOM 761 N N . ALA A 1 96 ? -1.054 9.184 16.365 1.00 55.53 96 ALA A N 1
ATOM 762 C CA . ALA A 1 96 ? -0.300 10.139 17.152 1.00 55.53 96 ALA A CA 1
ATOM 763 C C . ALA A 1 96 ? -0.949 11.490 16.881 1.00 55.53 96 ALA A C 1
ATOM 765 O O . ALA A 1 96 ? -0.934 11.984 15.755 1.00 55.53 96 ALA A O 1
ATOM 766 N N . THR A 1 97 ? -1.543 12.081 17.913 1.00 46.31 97 THR A N 1
ATOM 767 C CA . THR A 1 97 ? -1.887 13.496 17.897 1.00 46.31 97 THR A CA 1
ATOM 768 C C . THR A 1 97 ? -0.590 14.272 17.685 1.00 46.31 97 THR A C 1
ATOM 770 O O . THR A 1 97 ? 0.079 14.679 18.632 1.00 46.31 97 THR A O 1
ATOM 773 N N . VAL A 1 98 ? -0.206 14.478 16.428 1.00 45.44 98 VAL A N 1
ATOM 774 C CA . VAL A 1 98 ? 0.709 15.545 16.069 1.00 45.44 98 VAL A CA 1
ATOM 775 C C . VAL A 1 98 ? -0.013 16.817 16.476 1.00 45.44 98 VAL A C 1
ATOM 777 O O . VAL A 1 98 ? -0.994 17.240 15.867 1.00 45.44 98 VAL A O 1
ATOM 780 N N . ALA A 1 99 ? 0.400 17.364 17.618 1.00 32.62 99 ALA A N 1
ATOM 781 C CA . ALA A 1 99 ? -0.013 18.685 18.035 1.00 32.62 99 ALA A CA 1
ATOM 782 C C . ALA A 1 99 ? 0.156 19.614 16.820 1.00 32.62 99 ALA A C 1
ATOM 784 O O . ALA A 1 99 ? 1.247 19.632 16.240 1.00 32.62 99 ALA A O 1
ATOM 785 N N . PRO A 1 100 ? -0.883 20.355 16.398 1.00 37.28 100 PRO A N 1
ATOM 786 C CA . PRO A 1 100 ? -0.735 21.325 15.331 1.00 37.28 100 PRO A CA 1
ATOM 787 C C . PRO A 1 100 ? 0.190 22.435 15.834 1.00 37.28 100 PRO A C 1
ATOM 789 O O . PRO A 1 100 ? -0.230 23.382 16.500 1.00 37.28 100 PRO A O 1
ATOM 792 N N . ALA A 1 101 ? 1.481 22.300 15.550 1.00 39.88 101 ALA A N 1
ATOM 793 C CA . ALA A 1 101 ? 2.424 23.384 15.697 1.00 39.88 101 ALA A CA 1
ATOM 794 C C . ALA A 1 101 ? 2.109 24.424 14.611 1.00 39.88 101 ALA A C 1
ATOM 796 O O . ALA A 1 101 ? 2.361 24.219 13.427 1.00 39.88 101 ALA A O 1
ATOM 797 N N . SER A 1 102 ? 1.577 25.555 15.074 1.00 37.31 102 SER A N 1
ATOM 798 C CA . SER A 1 102 ? 1.427 26.851 14.400 1.00 37.31 102 SER A CA 1
ATOM 799 C C . SER A 1 102 ? 0.275 27.021 13.397 1.00 37.31 102 SER A C 1
ATOM 801 O O . SER A 1 102 ? 0.393 26.828 12.192 1.00 37.31 102 SER A O 1
ATOM 803 N N . VAL A 1 103 ? -0.825 27.574 13.912 1.00 33.16 103 VAL A N 1
ATOM 804 C CA . VAL A 1 103 ? -1.544 28.641 13.208 1.00 33.16 103 VAL A CA 1
ATOM 805 C C . VAL A 1 103 ? -0.739 29.938 13.352 1.00 33.16 103 VAL A C 1
ATOM 807 O O . VAL A 1 103 ? -0.554 30.401 14.473 1.00 33.16 103 VAL A O 1
ATOM 810 N N . ALA A 1 104 ? -0.273 30.535 12.251 1.00 34.91 104 ALA A N 1
ATOM 811 C CA . ALA A 1 104 ? -0.052 31.984 12.143 1.00 34.91 104 ALA A CA 1
ATOM 812 C C . ALA A 1 104 ? 0.213 32.431 10.687 1.00 34.91 104 ALA A C 1
ATOM 814 O O . ALA A 1 104 ? 1.244 32.118 10.106 1.00 34.91 104 ALA A O 1
ATOM 815 N N . ALA A 1 105 ? -0.720 33.243 10.177 1.00 34.56 105 ALA A N 1
ATOM 816 C CA . ALA A 1 105 ? -0.519 34.387 9.276 1.00 34.56 105 ALA A CA 1
ATOM 817 C C . ALA A 1 105 ? -0.048 34.180 7.813 1.00 34.56 105 ALA A C 1
ATOM 819 O O . ALA A 1 105 ? 1.128 34.181 7.476 1.00 34.56 105 ALA A O 1
ATOM 820 N N . VAL A 1 106 ? -1.046 34.127 6.926 1.00 31.92 106 VAL A N 1
ATOM 821 C CA . VAL A 1 106 ? -1.319 35.062 5.807 1.00 31.92 106 VAL A CA 1
ATOM 822 C C . VAL A 1 106 ? -0.251 36.139 5.476 1.00 31.92 106 VAL A C 1
ATOM 824 O O . VAL A 1 106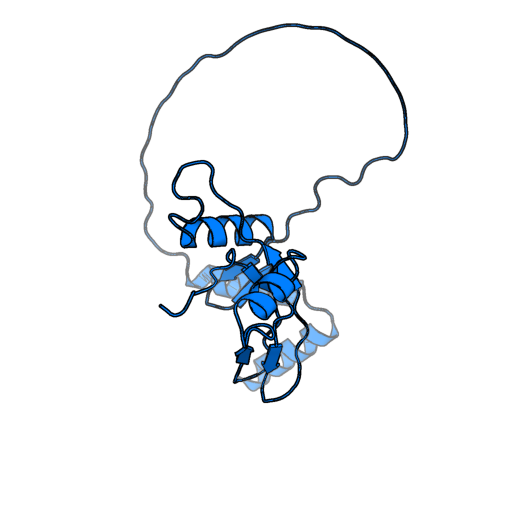 ? 0.116 36.937 6.330 1.00 31.92 106 VAL A O 1
ATOM 827 N N . ALA A 1 107 ? 0.024 36.255 4.164 1.00 33.06 107 ALA A N 1
ATOM 828 C CA . ALA A 1 107 ? 0.409 37.449 3.382 1.00 33.06 107 ALA A CA 1
ATOM 829 C C . ALA A 1 107 ? 1.890 37.912 3.285 1.00 33.06 107 ALA A C 1
ATOM 831 O O . ALA A 1 107 ? 2.422 38.593 4.147 1.00 33.06 107 ALA A O 1
ATOM 832 N N . THR A 1 108 ? 2.426 37.695 2.073 1.00 28.91 108 THR A N 1
ATOM 833 C CA . THR A 1 108 ? 3.114 38.657 1.174 1.00 28.91 108 THR A CA 1
ATOM 834 C C . THR A 1 108 ? 4.454 39.323 1.560 1.00 28.91 108 THR A C 1
ATOM 836 O O . THR A 1 108 ? 4.541 40.161 2.447 1.00 28.91 108 THR A O 1
ATOM 839 N N . THR A 1 109 ? 5.403 39.145 0.625 1.00 28.92 109 THR A N 1
ATOM 840 C CA . THR A 1 109 ? 6.409 40.108 0.106 1.00 28.92 109 THR A CA 1
ATOM 841 C C . THR A 1 109 ? 7.735 40.347 0.853 1.00 28.92 109 THR A C 1
ATOM 843 O O . THR A 1 109 ? 7.808 41.034 1.862 1.00 28.92 109 THR A O 1
ATOM 846 N N . THR A 1 110 ? 8.795 39.935 0.139 1.00 31.78 110 THR A N 1
ATOM 847 C CA . THR A 1 110 ? 10.036 40.674 -0.199 1.00 31.78 110 THR A CA 1
ATOM 848 C C . THR A 1 110 ? 11.133 40.936 0.839 1.00 31.7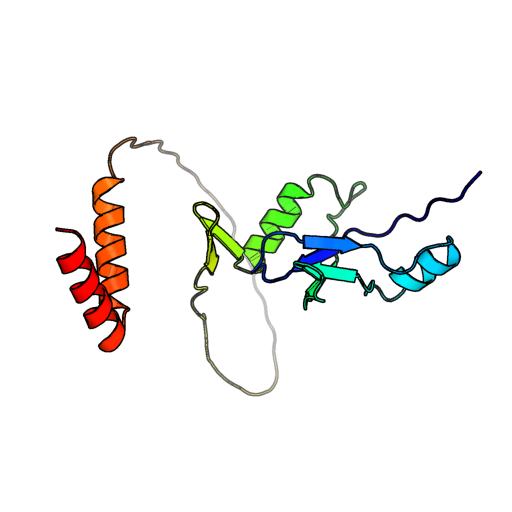8 110 THR A C 1
ATOM 850 O O . THR A 1 110 ? 10.950 41.712 1.766 1.00 31.78 110 THR A O 1
ATOM 853 N N . THR A 1 111 ? 12.340 40.482 0.435 1.00 27.12 111 THR A N 1
ATOM 854 C CA . THR A 1 111 ? 13.677 41.133 0.551 1.00 27.12 111 THR A CA 1
ATOM 855 C C . THR A 1 111 ? 14.270 41.248 1.967 1.00 27.12 111 THR A C 1
ATOM 857 O O . THR A 1 111 ? 13.555 41.577 2.893 1.00 27.12 111 THR A O 1
ATOM 860 N N . VAL A 1 112 ? 15.559 41.052 2.274 1.00 30.28 112 VAL A N 1
ATOM 861 C CA . VAL A 1 112 ? 16.839 40.889 1.553 1.00 30.28 112 VAL A CA 1
ATOM 862 C C . VAL A 1 112 ? 17.894 40.397 2.582 1.00 30.28 112 VAL A C 1
ATOM 864 O O . VAL A 1 112 ? 1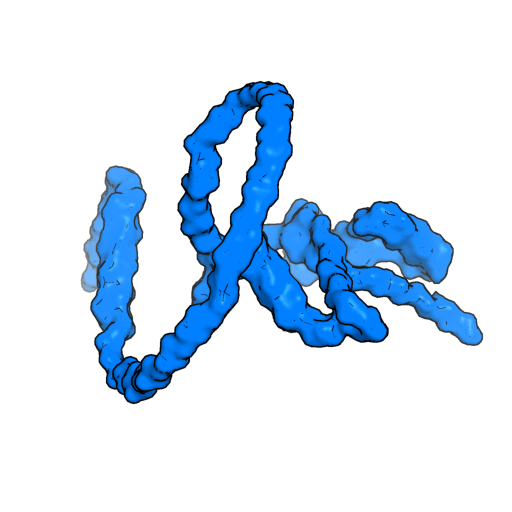7.884 40.863 3.711 1.00 30.28 112 VAL A O 1
ATOM 867 N N . VAL A 1 113 ? 18.808 39.520 2.137 1.00 29.38 113 VAL A N 1
ATOM 868 C CA . VAL A 1 113 ? 20.296 39.577 2.243 1.00 29.38 113 VAL A CA 1
ATOM 869 C C . VAL A 1 113 ? 21.030 39.652 3.610 1.00 29.38 113 VAL A C 1
ATOM 871 O O . VAL A 1 113 ? 20.777 40.514 4.439 1.00 29.38 113 VAL A O 1
ATOM 874 N N . ALA A 1 114 ? 22.104 38.837 3.651 1.00 32.22 114 ALA A N 1
ATOM 875 C CA . ALA A 1 114 ? 23.372 38.868 4.415 1.00 32.22 114 ALA A CA 1
ATOM 876 C C . ALA A 1 114 ? 23.493 37.937 5.645 1.00 32.22 114 ALA A C 1
ATOM 878 O O . ALA A 1 114 ? 22.785 38.104 6.627 1.00 32.22 114 ALA A O 1
ATOM 879 N N . THR A 1 115 ? 24.261 36.833 5.548 1.00 25.05 115 THR A N 1
ATOM 880 C CA . THR A 1 115 ? 25.713 36.677 5.885 1.00 25.05 115 THR A CA 1
ATOM 881 C C . THR A 1 115 ? 25.954 36.898 7.389 1.00 25.05 115 THR A C 1
ATOM 883 O O . THR A 1 115 ? 25.738 37.994 7.880 1.00 25.05 115 THR A O 1
ATOM 886 N N . SER A 1 116 ? 26.374 35.941 8.226 1.00 34.88 116 SER A N 1
ATOM 887 C CA . SER A 1 116 ? 27.696 35.278 8.317 1.00 34.88 116 SER A CA 1
ATOM 888 C C . SER A 1 116 ? 27.599 34.258 9.479 1.00 34.88 116 SER A C 1
ATOM 890 O O . SER A 1 116 ? 26.960 34.566 10.477 1.00 34.88 116 SER A O 1
ATOM 892 N N . ALA A 1 117 ? 28.021 33.002 9.317 1.00 28.88 117 ALA A N 1
ATOM 893 C CA . ALA A 1 117 ? 29.318 32.445 9.748 1.00 28.88 117 ALA A CA 1
ATOM 894 C C . ALA A 1 117 ? 29.373 31.904 11.201 1.00 28.88 117 ALA A C 1
ATOM 896 O O . ALA A 1 117 ? 29.206 32.644 12.159 1.00 28.88 117 ALA A O 1
ATOM 897 N N . GLU A 1 118 ? 29.673 30.595 11.270 1.00 30.25 118 GLU A N 1
ATOM 898 C CA . GLU A 1 118 ? 30.408 29.839 12.308 1.00 30.25 118 GLU A CA 1
ATOM 899 C C . GLU A 1 118 ? 29.864 29.835 13.752 1.00 30.25 118 GLU A C 1
ATOM 901 O O . GLU A 1 118 ? 29.729 30.847 14.418 1.00 30.25 118 GLU A O 1
ATOM 906 N N . SER A 1 119 ? 29.644 28.681 14.384 1.00 32.38 119 SER A N 1
ATOM 907 C CA . SER A 1 119 ? 30.730 27.746 14.695 1.00 32.38 119 SER A CA 1
ATOM 908 C C . SER A 1 119 ? 30.195 26.415 15.252 1.00 32.38 119 SER A C 1
ATOM 910 O O . SER A 1 119 ? 29.272 26.357 16.060 1.00 32.38 119 SER A O 1
ATOM 912 N N . LYS A 1 120 ? 30.817 25.330 14.785 1.00 29.38 120 LYS A N 1
ATOM 913 C CA . LYS A 1 120 ? 30.806 23.978 15.361 1.00 29.38 120 LYS A CA 1
ATOM 914 C C . LYS A 1 120 ? 31.767 23.938 16.557 1.00 29.38 120 LYS A C 1
ATOM 916 O O . LYS A 1 120 ? 32.802 24.587 16.474 1.00 29.38 120 LYS A O 1
ATOM 921 N N . MET A 1 121 ? 31.465 23.097 17.552 1.00 32.97 121 MET A N 1
ATOM 922 C CA . MET A 1 121 ? 32.342 22.164 18.311 1.00 32.97 121 MET A CA 1
ATOM 923 C C . MET A 1 121 ? 31.682 21.875 19.679 1.00 32.97 121 MET A C 1
ATOM 925 O O . MET A 1 121 ? 31.346 22.806 20.395 1.00 32.97 121 MET A O 1
ATOM 929 N N . ALA A 1 122 ? 31.212 20.638 19.912 1.00 29.28 122 ALA A N 1
ATOM 930 C CA . ALA A 1 122 ? 31.908 19.530 20.611 1.00 29.28 122 ALA A CA 1
ATOM 931 C C . ALA A 1 122 ? 31.802 19.709 22.148 1.00 29.28 122 ALA A C 1
ATOM 933 O O . ALA A 1 122 ? 32.086 20.788 22.644 1.00 29.28 122 ALA A O 1
ATOM 934 N N . THR A 1 123 ? 31.259 18.798 22.965 1.00 27.22 123 THR A N 1
ATOM 935 C CA . THR A 1 123 ? 31.743 17.447 23.335 1.00 27.22 123 THR A CA 1
ATOM 936 C C . THR A 1 123 ? 30.787 16.968 24.462 1.00 27.22 123 THR A C 1
ATOM 938 O O . THR A 1 123 ? 30.444 17.768 25.324 1.00 27.22 123 THR A O 1
ATOM 941 N N . GLU A 1 124 ? 30.090 15.827 24.361 1.00 32.31 124 GLU A N 1
ATOM 942 C CA . GLU A 1 124 ? 30.501 14.474 24.814 1.00 32.31 124 GLU A CA 1
ATOM 943 C C . GLU A 1 124 ? 30.483 14.285 26.355 1.00 32.31 124 GLU A C 1
ATOM 945 O O . GLU A 1 124 ? 31.258 14.941 27.040 1.00 32.31 124 GLU A O 1
ATOM 950 N N . ALA A 1 125 ? 29.623 13.385 26.881 1.00 31.72 125 ALA A N 1
ATOM 951 C CA . ALA A 1 125 ? 29.885 12.478 28.029 1.00 31.72 125 ALA A CA 1
ATOM 952 C C . ALA A 1 125 ? 28.615 11.743 28.551 1.00 31.72 125 ALA A C 1
ATOM 954 O O . ALA A 1 125 ? 27.853 12.254 29.363 1.00 31.72 125 ALA A O 1
ATOM 955 N N . ILE A 1 126 ? 28.409 10.529 28.032 1.00 36.66 126 ILE A N 1
ATOM 956 C CA . ILE A 1 126 ? 28.097 9.240 28.693 1.00 36.66 126 ILE A CA 1
ATOM 957 C C . ILE A 1 126 ? 27.628 9.257 30.171 1.00 36.66 126 ILE A C 1
ATOM 959 O O . ILE A 1 126 ? 28.406 9.610 31.051 1.00 36.66 126 ILE A O 1
ATOM 963 N N . ALA A 1 127 ? 26.462 8.660 30.461 1.00 31.11 127 ALA A N 1
ATOM 964 C CA . ALA A 1 127 ? 26.279 7.770 31.620 1.00 31.11 127 ALA A CA 1
ATOM 965 C C . ALA A 1 127 ? 25.032 6.884 31.457 1.00 31.11 127 ALA A C 1
ATOM 967 O O . ALA A 1 127 ? 23.963 7.321 31.044 1.00 31.11 127 ALA A O 1
ATOM 968 N N . ASN A 1 128 ? 25.234 5.612 31.761 1.00 43.19 128 ASN A N 1
ATOM 969 C CA . ASN A 1 128 ? 24.381 4.463 31.534 1.00 43.19 128 ASN A CA 1
ATOM 970 C C . ASN A 1 128 ? 23.584 4.152 32.804 1.00 43.19 128 ASN A C 1
ATOM 972 O O . ASN A 1 128 ? 24.204 3.718 33.767 1.00 43.19 128 ASN A O 1
ATOM 976 N N . GLU A 1 129 ? 22.255 4.281 32.788 1.00 36.12 129 GLU A N 1
ATOM 977 C CA . GLU A 1 129 ? 21.377 3.621 33.763 1.00 36.12 129 GLU A CA 1
ATOM 978 C C . GLU A 1 129 ? 20.107 3.108 33.074 1.00 36.12 129 GLU A C 1
ATOM 980 O O . GLU A 1 129 ? 19.250 3.870 32.634 1.00 36.12 129 GLU A O 1
ATOM 985 N N . GLN A 1 130 ? 19.992 1.782 32.980 1.00 46.25 130 GLN A N 1
ATOM 986 C CA . GLN A 1 130 ? 18.696 1.118 32.893 1.00 46.25 130 GLN A CA 1
ATOM 987 C C . GLN A 1 130 ? 18.035 1.164 34.275 1.00 46.25 130 GLN A C 1
ATOM 989 O O . GLN A 1 130 ? 18.655 0.717 35.241 1.00 46.25 130 GLN A O 1
ATOM 994 N N . PRO A 1 131 ? 16.740 1.496 34.357 1.00 37.44 131 PRO A N 1
ATOM 995 C CA . PRO A 1 131 ? 15.875 0.949 35.383 1.00 37.44 131 PRO A CA 1
ATOM 996 C C . PRO A 1 131 ? 14.837 0.041 34.724 1.00 37.44 131 PRO A C 1
ATOM 998 O O . PRO A 1 131 ? 13.922 0.458 34.019 1.00 37.44 131 PRO A O 1
ATOM 1001 N N . LYS A 1 132 ? 15.012 -1.248 34.986 1.00 40.91 132 LYS A N 1
ATOM 1002 C CA . LYS A 1 132 ? 13.997 -2.289 34.875 1.00 40.91 132 LYS A CA 1
ATOM 1003 C C . LYS A 1 132 ? 13.083 -2.186 36.114 1.00 40.91 132 LYS A C 1
ATOM 1005 O O . LYS A 1 132 ? 13.622 -2.104 37.212 1.00 40.91 132 LYS A O 1
ATOM 1010 N N . LEU A 1 133 ? 11.759 -2.292 35.906 1.00 39.12 133 LEU A N 1
ATOM 1011 C CA . LEU A 1 133 ? 10.672 -2.727 36.825 1.00 39.12 133 LEU A CA 1
ATOM 1012 C C . LEU A 1 133 ? 9.535 -1.726 37.144 1.00 39.12 133 LEU A C 1
ATOM 1014 O O . LEU A 1 133 ? 9.739 -0.670 37.729 1.00 39.12 133 LEU A O 1
ATOM 1018 N N . THR A 1 134 ? 8.316 -2.226 36.881 1.00 40.28 134 THR A N 1
ATOM 1019 C CA . THR A 1 134 ? 7.032 -1.947 37.563 1.00 40.28 134 THR A CA 1
ATOM 1020 C C . THR A 1 134 ? 6.244 -0.705 37.134 1.00 40.28 134 THR A C 1
ATOM 1022 O O . THR A 1 134 ? 6.124 0.240 37.905 1.00 40.28 134 THR A O 1
ATOM 1025 N N . ILE A 1 135 ? 5.603 -0.726 35.953 1.00 51.16 135 ILE A N 1
ATOM 1026 C CA . ILE A 1 135 ? 4.587 0.293 35.599 1.00 51.16 135 ILE A CA 1
ATOM 1027 C C . ILE A 1 135 ? 3.390 -0.265 34.792 1.00 51.16 135 ILE A C 1
ATOM 1029 O O . ILE A 1 135 ? 2.826 0.439 33.969 1.00 51.16 135 ILE A O 1
ATOM 1033 N N . GLU A 1 136 ? 2.962 -1.516 34.979 1.00 51.97 136 GLU A N 1
ATOM 1034 C CA . GLU A 1 136 ? 1.858 -2.058 34.147 1.00 51.97 136 GLU A CA 1
ATOM 1035 C C . GLU A 1 136 ? 0.471 -1.859 34.792 1.00 51.97 136 GLU A C 1
ATOM 1037 O O . GLU A 1 136 ? -0.505 -1.551 34.112 1.00 51.97 136 GLU A O 1
ATOM 1042 N N . GLY A 1 137 ? 0.375 -1.939 36.126 1.00 52.34 137 GLY A N 1
ATOM 1043 C CA . GLY A 1 137 ? -0.913 -1.845 36.832 1.00 52.34 137 GLY A CA 1
ATOM 1044 C C . GLY A 1 137 ? -1.465 -0.423 36.988 1.00 52.34 137 GLY A C 1
ATOM 1045 O O . GLY A 1 137 ? -2.676 -0.220 36.951 1.00 52.34 137 GLY A O 1
ATOM 1046 N N . THR A 1 138 ? -0.599 0.581 37.151 1.00 55.78 138 THR A N 1
ATOM 1047 C CA . THR A 1 138 ? -1.022 1.983 37.321 1.00 55.78 138 THR A CA 1
ATOM 1048 C C . THR A 1 138 ? -1.368 2.643 35.991 1.00 55.78 138 THR A C 1
ATOM 1050 O O . THR A 1 138 ? -2.355 3.371 35.923 1.00 55.78 138 THR A O 1
ATOM 1053 N N . GLN A 1 139 ? -0.638 2.319 34.916 1.00 70.12 139 GLN A N 1
ATOM 1054 C CA . GLN A 1 139 ? -0.891 2.870 33.579 1.00 70.12 139 GLN A CA 1
ATOM 1055 C C . GLN A 1 139 ? -2.286 2.516 33.070 1.00 70.12 139 GLN A C 1
ATOM 1057 O O . GLN A 1 139 ? -2.980 3.390 32.566 1.00 70.12 139 GLN A O 1
ATOM 1062 N N . ASN A 1 140 ? -2.734 1.272 33.253 1.00 74.56 140 ASN A N 1
ATOM 1063 C CA . ASN A 1 140 ? -4.048 0.847 32.773 1.00 74.56 140 ASN A CA 1
ATOM 1064 C C . ASN A 1 140 ? -5.196 1.583 33.493 1.00 74.56 140 ASN A C 1
ATOM 1066 O O . ASN A 1 140 ? -6.121 2.100 32.864 1.00 74.56 140 ASN A O 1
ATOM 1070 N N . VAL A 1 141 ? -5.095 1.721 34.819 1.00 79.88 141 VAL A N 1
ATOM 1071 C CA . VAL A 1 141 ? -6.077 2.467 35.619 1.00 79.88 141 VAL A CA 1
ATOM 1072 C C . VAL A 1 141 ? -6.061 3.957 35.265 1.00 79.88 141 VAL A C 1
ATOM 1074 O O . VAL A 1 141 ? -7.114 4.594 35.199 1.00 79.88 141 VAL A O 1
ATOM 1077 N N . ASP A 1 142 ? -4.888 4.530 35.007 1.00 81.62 142 ASP A N 1
ATOM 1078 C CA . ASP A 1 142 ? -4.763 5.936 34.626 1.00 81.62 142 ASP A CA 1
ATOM 1079 C C . ASP A 1 142 ? -5.259 6.200 33.194 1.00 81.62 142 ASP A C 1
ATOM 1081 O O . ASP A 1 142 ? -5.889 7.231 32.946 1.00 81.62 142 ASP A O 1
ATOM 1085 N N . GLN A 1 143 ? -5.104 5.238 32.279 1.00 77.88 143 GLN A N 1
ATOM 1086 C CA . GLN A 1 143 ? -5.725 5.258 30.953 1.00 77.88 143 GLN A CA 1
ATOM 1087 C C . GLN A 1 143 ? -7.257 5.228 31.054 1.00 77.88 143 GLN A C 1
ATOM 1089 O O . GLN A 1 143 ? -7.919 6.075 30.453 1.00 77.88 143 GLN A O 1
ATOM 1094 N N . LEU A 1 144 ? -7.835 4.345 31.878 1.00 81.38 144 LEU A N 1
ATOM 1095 C CA . LEU A 1 144 ? -9.285 4.298 32.122 1.00 81.38 144 LEU A CA 1
ATOM 1096 C C . LEU A 1 144 ? -9.824 5.621 32.690 1.00 81.38 144 LEU A C 1
ATOM 1098 O O . LEU A 1 144 ? -10.872 6.110 32.258 1.00 81.38 144 LEU A O 1
ATOM 1102 N N . LYS A 1 145 ? -9.088 6.262 33.609 1.00 82.38 145 LYS A N 1
ATOM 1103 C CA . LYS A 1 145 ? -9.435 7.604 34.110 1.00 82.38 145 LYS A CA 1
ATOM 1104 C C . LYS A 1 145 ? -9.372 8.660 33.006 1.00 82.38 145 LYS A C 1
ATOM 1106 O O . LYS A 1 145 ? -10.260 9.510 32.935 1.00 82.38 145 LYS A O 1
ATOM 1111 N N . ALA A 1 146 ? -8.356 8.619 32.143 1.00 84.81 146 ALA A N 1
ATOM 1112 C CA . ALA A 1 146 ? -8.217 9.558 31.032 1.00 84.81 146 ALA A CA 1
ATOM 1113 C C . ALA A 1 146 ? -9.370 9.420 30.022 1.00 84.81 146 ALA A C 1
ATOM 1115 O O . ALA A 1 146 ? -9.934 10.427 29.587 1.00 84.81 146 ALA A O 1
ATOM 1116 N N . TRP A 1 147 ? -9.783 8.185 29.722 1.00 81.31 147 TRP A N 1
ATOM 1117 C CA . TRP A 1 147 ? -10.942 7.894 28.876 1.00 81.31 147 TRP A CA 1
ATOM 1118 C C . TRP A 1 147 ? -12.232 8.419 29.508 1.00 81.31 147 TRP A C 1
ATOM 1120 O O . TRP A 1 147 ? -13.001 9.123 28.851 1.00 81.31 147 TRP A O 1
ATOM 1130 N N . TYR A 1 148 ? -12.425 8.184 30.810 1.00 83.12 148 TYR A N 1
ATOM 1131 C CA . TYR A 1 148 ? -13.572 8.723 31.535 1.00 83.12 148 TYR A CA 1
ATOM 1132 C C . TYR A 1 148 ? -13.588 10.254 31.530 1.00 83.12 148 TYR A C 1
ATOM 1134 O O . TYR A 1 148 ? -14.653 10.839 31.390 1.00 83.12 148 TYR A O 1
ATOM 1142 N N . LEU A 1 149 ? -12.450 10.942 31.648 1.00 86.12 149 LEU A N 1
ATOM 1143 C CA . LEU A 1 149 ? -12.413 12.408 31.610 1.00 86.12 149 LEU A CA 1
ATOM 1144 C C . LEU A 1 149 ? -12.746 12.967 30.220 1.00 86.12 149 LEU A C 1
ATOM 1146 O O . LEU A 1 149 ? -13.525 13.924 30.142 1.00 86.12 149 LEU A O 1
ATOM 1150 N N . LYS A 1 150 ? -12.221 12.341 29.158 1.00 81.56 150 LYS A N 1
ATOM 1151 C CA . LYS A 1 150 ? -12.422 12.726 27.750 1.00 81.56 150 LYS A CA 1
ATOM 1152 C C . LYS A 1 150 ? -13.856 12.482 27.254 1.00 81.56 150 LYS A C 1
ATOM 1154 O O . LYS A 1 150 ? -14.324 13.214 26.387 1.00 81.56 150 LYS A O 1
ATOM 1159 N N . ALA A 1 151 ? -14.560 11.509 27.829 1.00 82.88 151 ALA A N 1
ATOM 1160 C CA . ALA A 1 151 ? -15.926 11.152 27.456 1.00 82.88 151 ALA A CA 1
ATOM 1161 C C . ALA A 1 151 ? -16.964 12.264 27.738 1.00 82.88 151 ALA A C 1
ATOM 1163 O O . ALA A 1 151 ? -16.896 13.017 28.722 1.00 82.88 151 ALA A O 1
ATOM 1164 N N . SER A 1 152 ? -17.986 12.338 26.890 1.00 82.75 152 SER A N 1
ATOM 1165 C CA . SER A 1 152 ? -19.152 13.212 27.023 1.00 82.75 152 SER A CA 1
ATOM 1166 C C . SER A 1 152 ? -20.085 12.774 28.167 1.00 82.75 152 SER A C 1
ATOM 1168 O O . SER A 1 152 ? -19.932 11.721 28.788 1.00 82.75 152 SER A O 1
ATOM 1170 N N . LYS A 1 153 ? -21.086 13.603 28.502 1.00 80.44 153 LYS A N 1
ATOM 1171 C CA . LYS A 1 153 ? -22.030 13.306 29.601 1.00 80.44 153 LYS A CA 1
ATOM 1172 C C . LYS A 1 153 ? -22.892 12.061 29.336 1.00 80.44 153 LYS A C 1
ATOM 1174 O O . LYS A 1 153 ? -23.293 11.419 30.308 1.00 80.44 153 LYS A O 1
ATOM 1179 N N . SER A 1 154 ? -23.193 11.750 28.073 1.00 78.88 154 SER A N 1
ATOM 1180 C CA . SER A 1 154 ? -23.911 10.535 27.662 1.00 78.88 154 SER A CA 1
ATOM 1181 C C . SER A 1 154 ? -23.024 9.300 27.811 1.00 78.88 154 SER A C 1
ATOM 1183 O O . SER A 1 154 ? -23.402 8.374 28.519 1.00 78.88 154 SER A O 1
ATOM 1185 N N . GLU A 1 155 ? -21.801 9.337 27.284 1.00 81.19 155 GLU A N 1
ATOM 1186 C CA . GLU A 1 155 ? -20.840 8.222 27.356 1.00 81.19 155 GLU A CA 1
ATOM 1187 C C . GLU A 1 155 ? -20.453 7.893 28.809 1.00 81.19 155 GLU A C 1
ATOM 1189 O O . GLU A 1 155 ? -20.413 6.734 29.210 1.00 81.19 155 GLU A O 1
ATOM 1194 N N . LYS A 1 156 ? -20.291 8.908 29.669 1.00 86.62 156 LYS A N 1
ATOM 1195 C CA . LYS A 1 156 ? -20.078 8.722 31.120 1.00 86.62 156 LYS A CA 1
ATOM 1196 C C . LYS A 1 156 ? -21.240 8.021 31.828 1.00 86.62 156 LYS A C 1
ATOM 1198 O O . LYS A 1 156 ? -21.048 7.478 32.917 1.00 86.62 156 LYS A O 1
ATOM 1203 N N . LYS A 1 157 ? -22.471 8.122 31.315 1.00 87.50 157 LYS A N 1
ATOM 1204 C CA . LYS A 1 157 ? -23.630 7.415 31.886 1.00 87.50 157 LYS A CA 1
ATOM 1205 C C . LYS A 1 157 ? -23.631 5.956 31.461 1.00 87.50 157 LYS A C 1
ATOM 1207 O O . LYS A 1 157 ? -23.867 5.109 32.312 1.00 87.50 157 LYS A O 1
ATOM 1212 N N . GLU A 1 158 ? -23.331 5.681 30.199 1.00 85.19 158 GLU A N 1
ATOM 1213 C CA . GLU A 1 158 ? -23.223 4.313 29.691 1.00 85.19 158 GLU A CA 1
ATOM 1214 C C . GLU A 1 158 ? -22.061 3.570 30.344 1.00 85.19 158 GLU A C 1
ATOM 1216 O O . GLU A 1 158 ? -22.254 2.473 30.855 1.00 85.19 158 GLU A O 1
ATOM 1221 N N . PHE A 1 159 ? -20.906 4.221 30.487 1.00 85.25 159 PHE A N 1
ATOM 1222 C CA . PHE A 1 159 ? -19.760 3.652 31.192 1.00 85.25 159 PHE A CA 1
ATOM 1223 C C . PHE A 1 159 ? -20.077 3.326 32.661 1.00 85.25 159 PHE A C 1
ATOM 1225 O O . PHE A 1 159 ? -19.738 2.259 33.163 1.00 85.25 159 PHE A O 1
ATOM 1232 N N . ARG A 1 160 ? -20.800 4.216 33.359 1.00 83.31 160 ARG A N 1
ATOM 1233 C CA . ARG A 1 160 ? -21.279 3.948 34.728 1.00 83.31 160 ARG A CA 1
ATOM 1234 C C . ARG A 1 160 ? -22.319 2.836 34.786 1.00 83.31 160 ARG A C 1
ATOM 1236 O O . ARG A 1 160 ? -22.327 2.084 35.752 1.00 83.31 160 ARG A O 1
ATOM 1243 N N . ARG A 1 161 ? -23.196 2.744 33.785 1.00 85.88 161 ARG A N 1
ATOM 1244 C CA . ARG A 1 161 ? -24.198 1.680 33.692 1.00 85.88 161 ARG A CA 1
ATOM 1245 C C . ARG A 1 161 ? -23.530 0.323 33.495 1.00 85.88 161 ARG A C 1
ATOM 1247 O O . ARG A 1 161 ? -23.918 -0.614 34.174 1.00 85.88 161 ARG A O 1
ATOM 1254 N N . TRP A 1 162 ? -22.520 0.263 32.634 1.00 86.06 162 TRP A N 1
ATOM 1255 C CA . TRP A 1 162 ? -21.721 -0.929 32.383 1.00 86.06 162 TRP A CA 1
ATOM 1256 C C . TRP A 1 162 ? -20.949 -1.376 33.627 1.00 86.06 162 TRP A C 1
ATOM 1258 O O . TRP A 1 162 ? -21.047 -2.536 33.990 1.00 86.06 162 TRP A O 1
ATOM 1268 N N . MET A 1 163 ? -20.279 -0.471 34.354 1.00 85.44 163 MET A N 1
ATOM 1269 C CA . MET A 1 163 ? -19.554 -0.848 35.583 1.00 85.44 163 MET A CA 1
ATOM 1270 C C . MET A 1 163 ? -20.443 -1.505 36.652 1.00 85.44 163 MET A C 1
ATOM 1272 O O . MET A 1 163 ? -19.964 -2.370 37.370 1.00 85.44 163 MET A O 1
ATOM 1276 N N . ILE A 1 164 ? -21.715 -1.105 36.759 1.00 82.69 164 ILE A N 1
ATOM 1277 C CA . ILE A 1 164 ? -22.681 -1.707 37.699 1.00 82.69 164 ILE A CA 1
ATOM 1278 C C . ILE A 1 164 ? -23.148 -3.092 37.218 1.00 82.69 164 ILE A C 1
ATOM 1280 O O . ILE A 1 164 ? -23.552 -3.914 38.024 1.00 82.69 164 ILE A O 1
ATOM 1284 N N . ASP A 1 165 ? -23.117 -3.339 35.909 1.00 81.44 165 ASP A N 1
ATOM 1285 C CA . ASP A 1 165 ? -23.539 -4.599 35.282 1.00 81.44 165 ASP A CA 1
ATOM 1286 C C . ASP A 1 165 ? -22.446 -5.686 35.329 1.00 81.44 165 ASP A C 1
ATOM 1288 O O . ASP A 1 165 ? -22.705 -6.839 35.008 1.00 81.44 165 ASP A O 1
ATOM 1292 N N . GLN A 1 166 ? -21.211 -5.323 35.695 1.00 71.81 166 GLN A N 1
ATOM 1293 C CA . GLN A 1 166 ? -20.071 -6.245 35.803 1.00 71.81 166 GLN A CA 1
ATOM 1294 C C . GLN A 1 166 ? -19.888 -6.853 37.211 1.00 71.81 166 GLN A C 1
ATOM 1296 O O . GLN A 1 166 ? -18.911 -7.573 37.421 1.00 71.81 166 GLN A O 1
ATOM 1301 N N . GLU A 1 167 ? -20.784 -6.565 38.162 1.00 50.31 167 GLU A N 1
ATOM 1302 C CA . GLU A 1 167 ? -20.757 -7.056 39.554 1.00 50.31 167 GLU A CA 1
ATOM 1303 C C . GLU A 1 167 ? -21.942 -7.996 39.833 1.00 50.31 167 GLU A C 1
ATOM 1305 O O . GLU A 1 167 ? -21.700 -9.098 40.378 1.00 50.31 167 GLU A O 1
#

Foldseek 3Di:
DADDDDAADKDKAFDDDADDKDKDWAPPPHPVRVCVQPVVVDHDIAIDGVNHGTDIDMDGQAFDPDDHRCPPVVVSVVVVCVVVQFDADPNDTDRDPPPPDDDDDDDDDDDDDDDDDDDDDDDDDDDDDDDDDDDDVVVVVVVVVVVCVPDDPVVVVVVVVVVVVVD

InterPro domains:
  IPR018635 Uncharacterised protein family UPF0319 [PF09829] (3-162)
  IPR018635 Uncharacterised protein family UPF0319 [PTHR38108] (1-167)

pLDDT: mean 73.74, std 23.23, range [25.05, 94.88]

Secondary structure (DSSP, 8-state):
-PPPP-PPPEEEEE---SS-EEEE--S-SSHHHHHHHHHTS----EEEETTEE--EEEEEPPPPSSS-TTTTHHHHHHHHHHHTTEEEETTEEEE----------------------------------------HHHHHHHHHHHHHHHS-TTHHHHHHHHHHHT-

Organism: NCBI:txid723171

Radius of gyration: 25.62 Å; chains: 1; bounding box: 56×58×63 Å

Sequence (167 aa):
NSKVFTSDPYILNLVVSGEEININHPVARSFQEAEKAFRSGEPQWKLTQDGMDVNYTQDPLPKKKGLFPFMGMEKTISDYNEDKGIFFVDGVLTEATVAPASVAAVATTTTVVATSAESKMATEAIANEQPKLTIEGTQNVDQLKAWYLKASKSEKKEFRRWMIDQE